Protein AF-A0A2G7T2C4-F1 (afdb_monomer_lite)

Organism: NCBI:txid2050562

Secondary structure (DSSP, 8-state):
----PPPPPPHHHHHHHHH---SS--HHHHHHHHHHHHGGGG-SS--SEEEEESHHHH-HHHHHHHHHHTTTSEEEEE--

Structure (mmCIF, N/CA/C/O backbone):
data_AF-A0A2G7T2C4-F1
#
_entry.id   AF-A0A2G7T2C4-F1
#
loop_
_atom_site.group_PDB
_atom_site.id
_atom_site.type_symbol
_atom_site.label_atom_id
_atom_site.label_alt_id
_atom_site.label_comp_id
_atom_site.label_asym_id
_atom_site.label_entity_id
_atom_site.label_seq_id
_atom_site.pdbx_PDB_ins_code
_atom_site.Cartn_x
_atom_site.Cartn_y
_atom_site.Cartn_z
_atom_site.occupancy
_atom_site.B_iso_or_equiv
_atom_site.auth_seq_id
_atom_site.auth_comp_id
_atom_site.auth_asym_id
_atom_site.auth_atom_id
_atom_site.pdbx_PDB_model_num
ATOM 1 N N . MET A 1 1 ? 24.841 29.631 -1.661 1.00 47.28 1 MET A N 1
ATOM 2 C CA . MET A 1 1 ? 24.327 28.265 -1.452 1.00 47.28 1 MET A CA 1
ATOM 3 C C . MET A 1 1 ? 23.698 27.827 -2.759 1.00 47.28 1 MET A C 1
ATOM 5 O O . MET A 1 1 ? 22.605 28.272 -3.081 1.00 47.28 1 MET A O 1
ATOM 9 N N . SER A 1 2 ? 24.449 27.102 -3.581 1.00 59.44 2 SER A N 1
ATOM 10 C CA . SER A 1 2 ? 23.958 26.520 -4.829 1.00 59.44 2 SER A CA 1
ATOM 11 C C . SER A 1 2 ? 22.911 25.465 -4.478 1.00 59.44 2 SER A C 1
ATOM 13 O O . SER A 1 2 ? 23.205 24.516 -3.758 1.00 59.44 2 SER A O 1
ATOM 15 N N . HIS A 1 3 ? 21.679 25.655 -4.944 1.00 63.53 3 HIS A N 1
ATOM 16 C CA . HIS A 1 3 ? 20.661 24.613 -4.906 1.00 63.53 3 HIS A CA 1
ATOM 17 C C . HIS A 1 3 ? 21.037 23.570 -5.963 1.00 63.53 3 HIS A C 1
ATOM 19 O O . HIS A 1 3 ? 20.594 23.659 -7.106 1.00 63.53 3 HIS A O 1
ATOM 25 N N . GLU A 1 4 ? 21.905 22.621 -5.612 1.00 74.81 4 GLU A N 1
ATOM 26 C CA . GLU A 1 4 ? 22.056 21.400 -6.401 1.00 74.81 4 GLU A CA 1
ATOM 27 C C . GLU A 1 4 ? 20.730 20.648 -6.330 1.00 74.81 4 GLU A C 1
ATOM 29 O O . GLU A 1 4 ? 20.377 20.036 -5.321 1.00 74.81 4 GLU A O 1
ATOM 34 N N . LEU A 1 5 ? 19.945 20.770 -7.397 1.00 70.81 5 LEU A N 1
ATOM 35 C CA . LEU A 1 5 ? 18.785 19.922 -7.582 1.00 70.81 5 LEU A CA 1
ATOM 36 C C . LEU A 1 5 ? 19.288 18.499 -7.843 1.00 70.81 5 LEU A C 1
ATOM 38 O O . LEU A 1 5 ? 20.260 18.330 -8.588 1.00 70.81 5 LEU A O 1
ATOM 42 N N . PRO A 1 6 ? 18.640 17.472 -7.270 1.00 74.94 6 PRO A N 1
ATOM 43 C CA . PRO A 1 6 ? 18.926 16.103 -7.663 1.00 74.94 6 PRO A CA 1
ATOM 44 C C . PRO A 1 6 ? 18.779 15.974 -9.188 1.00 74.94 6 PRO A C 1
ATOM 46 O O . PRO A 1 6 ? 17.916 16.642 -9.776 1.00 74.94 6 PRO A O 1
ATOM 49 N N . PRO A 1 7 ? 19.613 15.149 -9.846 1.00 79.19 7 PRO A N 1
ATOM 50 C CA . PRO A 1 7 ? 19.533 14.964 -11.287 1.00 79.19 7 PRO A CA 1
ATOM 51 C C . PRO A 1 7 ? 18.107 14.577 -11.680 1.00 79.19 7 PRO A C 1
ATOM 53 O O . PRO A 1 7 ? 17.462 13.756 -11.022 1.00 79.19 7 PRO A O 1
ATOM 56 N N . THR A 1 8 ? 17.598 15.202 -12.742 1.00 82.50 8 THR A N 1
ATOM 57 C CA . THR A 1 8 ? 16.263 14.888 -13.255 1.00 82.50 8 THR A CA 1
ATOM 58 C C . THR A 1 8 ? 16.230 13.430 -13.712 1.00 82.50 8 THR A C 1
ATOM 60 O O . THR A 1 8 ? 17.171 12.954 -14.346 1.00 82.50 8 THR A O 1
ATOM 63 N N . ILE A 1 9 ? 15.156 12.713 -13.374 1.00 88.12 9 ILE A N 1
ATOM 64 C CA . ILE A 1 9 ? 14.946 11.334 -13.831 1.00 88.12 9 ILE A CA 1
ATOM 65 C C . ILE A 1 9 ? 14.875 11.330 -15.365 1.00 88.12 9 ILE A C 1
ATOM 67 O O . ILE A 1 9 ? 14.202 12.174 -15.955 1.00 88.12 9 ILE A O 1
ATOM 71 N N . ASP A 1 10 ? 15.545 10.369 -16.006 1.00 92.38 10 ASP A N 1
ATOM 72 C CA . ASP A 1 10 ? 15.485 10.191 -17.459 1.00 92.38 10 ASP A CA 1
ATOM 73 C C . ASP A 1 10 ? 14.021 10.014 -17.935 1.00 92.38 10 ASP A C 1
ATOM 75 O O . ASP A 1 10 ? 13.331 9.108 -17.448 1.00 92.38 10 ASP A O 1
ATOM 79 N N . PRO A 1 11 ? 13.520 10.833 -18.883 1.00 91.38 11 PRO A N 1
ATOM 80 C CA . PRO A 1 11 ? 12.112 10.808 -19.286 1.00 91.38 11 PRO A CA 1
ATOM 81 C C . PRO A 1 11 ? 11.682 9.464 -19.877 1.00 91.38 11 PRO A C 1
ATOM 83 O O . PRO A 1 11 ? 10.562 9.007 -19.647 1.00 91.38 11 PRO A O 1
ATOM 86 N N . ALA A 1 12 ? 12.572 8.808 -20.628 1.00 94.75 12 ALA A N 1
ATOM 87 C CA . ALA A 1 12 ? 12.274 7.523 -21.240 1.00 94.75 12 ALA A CA 1
ATOM 88 C C . ALA A 1 12 ? 12.208 6.414 -20.180 1.00 94.75 12 ALA A C 1
ATOM 90 O O . ALA A 1 12 ? 11.337 5.548 -20.253 1.00 94.75 12 ALA A O 1
ATOM 91 N N . ALA A 1 13 ? 13.087 6.440 -19.177 1.00 91.94 13 ALA A N 1
ATOM 92 C CA . ALA A 1 13 ? 13.023 5.541 -18.031 1.00 91.94 13 ALA A CA 1
ATOM 93 C C . ALA A 1 13 ? 11.741 5.748 -17.214 1.00 91.94 13 ALA A C 1
ATOM 95 O O . ALA A 1 13 ? 11.082 4.763 -16.878 1.00 91.94 13 ALA A O 1
ATOM 96 N N . ALA A 1 14 ? 11.353 7.001 -16.956 1.00 91.56 14 ALA A N 1
ATOM 97 C CA . ALA A 1 14 ? 10.113 7.326 -16.254 1.00 91.56 14 ALA A CA 1
ATOM 98 C C . ALA A 1 14 ? 8.878 6.807 -17.008 1.00 91.56 14 ALA A C 1
ATOM 100 O O . ALA A 1 14 ? 8.030 6.144 -16.412 1.00 91.56 14 ALA A O 1
ATOM 101 N N . LEU A 1 15 ? 8.812 7.030 -18.326 1.00 91.69 15 LEU A N 1
ATOM 102 C CA . LEU A 1 15 ? 7.704 6.554 -19.154 1.00 91.69 15 LEU A CA 1
ATOM 103 C C . LEU A 1 15 ? 7.645 5.024 -19.209 1.00 91.69 15 LEU A C 1
ATOM 105 O O . LEU A 1 15 ? 6.573 4.450 -19.033 1.00 91.69 15 LEU A O 1
ATOM 109 N N . ARG A 1 16 ? 8.789 4.349 -19.396 1.00 91.88 16 ARG A N 1
ATOM 110 C CA . ARG A 1 16 ? 8.847 2.877 -19.371 1.00 91.88 16 ARG A CA 1
ATOM 111 C C . ARG A 1 16 ? 8.346 2.325 -18.042 1.00 91.88 16 ARG A C 1
ATOM 113 O O . ARG A 1 16 ? 7.573 1.373 -18.034 1.00 91.88 16 ARG A O 1
ATOM 120 N N . TRP A 1 17 ? 8.767 2.921 -16.927 1.00 88.06 17 TRP A N 1
ATOM 121 C CA . TRP A 1 17 ? 8.293 2.523 -15.606 1.00 88.06 17 TRP A CA 1
ATOM 122 C C . TRP A 1 17 ? 6.786 2.758 -15.452 1.00 88.06 17 TRP A C 1
ATOM 124 O O . TRP A 1 17 ? 6.081 1.863 -14.994 1.00 88.06 17 TRP A O 1
ATOM 134 N N . GLN A 1 18 ? 6.272 3.910 -15.898 1.00 87.75 18 GLN A N 1
ATOM 135 C CA . GLN A 1 18 ? 4.842 4.222 -15.844 1.00 87.75 18 GLN A CA 1
ATOM 136 C C . GLN A 1 18 ? 3.999 3.263 -16.694 1.00 87.75 18 GLN A C 1
ATOM 138 O O . GLN A 1 18 ? 2.910 2.887 -16.273 1.00 87.75 18 GLN A O 1
ATOM 143 N N . GLN A 1 19 ? 4.493 2.832 -17.852 1.00 87.94 19 GLN A N 1
ATOM 144 C CA . GLN A 1 19 ? 3.802 1.878 -18.724 1.00 87.94 19 GLN A CA 1
ATOM 145 C C . GLN A 1 19 ? 3.903 0.431 -18.228 1.00 87.94 19 GLN A C 1
ATOM 147 O O . GLN A 1 19 ? 3.052 -0.396 -18.551 1.00 87.94 19 GLN A O 1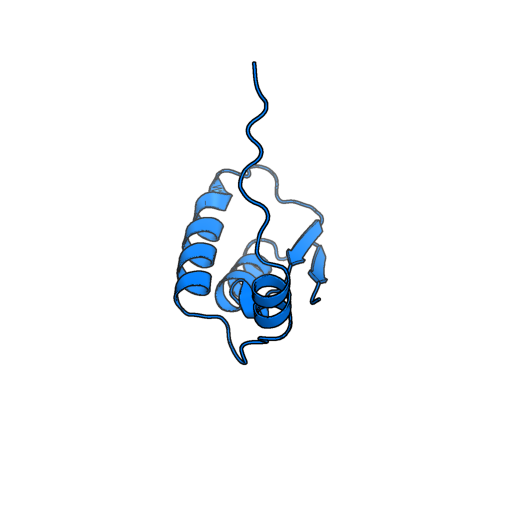
ATOM 152 N N . ALA A 1 20 ? 4.927 0.108 -17.437 1.00 84.38 20 ALA A N 1
ATOM 153 C CA . ALA A 1 20 ? 5.096 -1.215 -16.858 1.00 84.38 20 ALA A CA 1
ATOM 154 C C . ALA A 1 20 ? 4.059 -1.448 -15.746 1.00 84.38 20 ALA A C 1
ATOM 156 O O . ALA A 1 20 ? 4.289 -1.128 -14.577 1.00 84.38 20 ALA A O 1
ATOM 157 N N . ALA A 1 21 ? 2.893 -1.985 -16.102 1.00 74.19 21 ALA A N 1
ATOM 158 C CA . ALA A 1 21 ? 1.883 -2.427 -15.147 1.00 74.19 21 ALA A CA 1
ATOM 159 C C . ALA A 1 21 ? 2.179 -3.878 -14.726 1.00 74.19 21 ALA A C 1
ATOM 161 O O . ALA A 1 21 ? 2.070 -4.787 -15.554 1.00 74.19 21 ALA A O 1
ATOM 162 N N . PRO A 1 22 ? 2.591 -4.134 -13.473 1.00 83.88 22 PRO A N 1
ATOM 163 C CA . PRO A 1 22 ? 2.776 -5.501 -13.019 1.00 83.88 22 PRO A CA 1
ATOM 164 C C . PRO A 1 22 ? 1.404 -6.166 -12.825 1.00 83.88 22 PRO A C 1
ATOM 166 O O . PRO A 1 22 ? 0.464 -5.531 -12.362 1.00 83.88 22 PRO A O 1
ATOM 169 N N . ALA A 1 23 ? 1.279 -7.451 -13.169 1.00 86.31 23 ALA A N 1
ATOM 170 C CA . ALA A 1 23 ? 0.018 -8.188 -13.002 1.00 86.31 23 ALA A CA 1
ATOM 171 C C . ALA A 1 23 ? -0.346 -8.427 -11.523 1.00 86.31 23 ALA A C 1
ATOM 173 O O . ALA A 1 23 ? -1.510 -8.614 -11.182 1.00 86.31 23 ALA A O 1
ATOM 174 N N . ALA A 1 24 ? 0.664 -8.428 -10.654 1.00 88.62 24 ALA A N 1
ATOM 175 C CA . ALA A 1 24 ? 0.548 -8.547 -9.209 1.00 88.62 24 ALA A CA 1
ATOM 176 C C . ALA A 1 24 ? 1.613 -7.671 -8.547 1.00 88.62 24 ALA A C 1
ATOM 178 O O . ALA A 1 24 ? 2.630 -7.3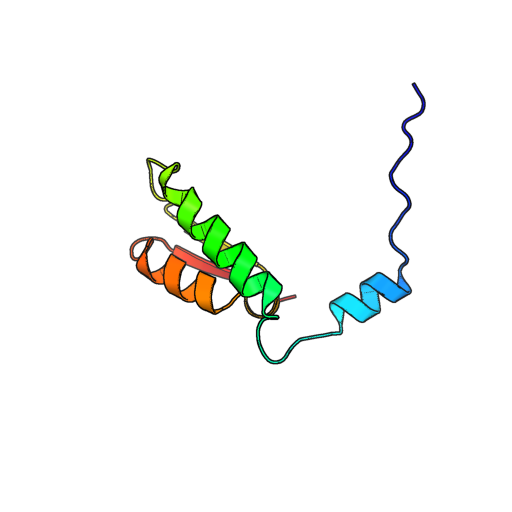48 -9.166 1.00 88.62 24 ALA A O 1
ATOM 179 N N . SER A 1 25 ? 1.413 -7.318 -7.282 1.00 92.19 25 SER A N 1
ATOM 180 C CA . SER A 1 25 ? 2.386 -6.504 -6.563 1.00 92.19 25 SER A CA 1
ATOM 181 C C . SER A 1 25 ? 3.741 -7.201 -6.430 1.00 92.19 25 SER A C 1
ATOM 183 O O . SER A 1 25 ? 3.801 -8.364 -6.023 1.00 92.19 25 SER A O 1
ATOM 185 N N . PRO A 1 26 ? 4.849 -6.508 -6.757 1.00 93.00 26 PRO A N 1
ATOM 186 C CA . PRO A 1 26 ? 6.188 -7.036 -6.535 1.00 93.00 26 PRO A CA 1
ATOM 187 C C . PRO A 1 26 ? 6.417 -7.374 -5.058 1.00 93.00 26 PRO A C 1
ATOM 189 O O . PRO A 1 26 ? 6.027 -6.612 -4.174 1.00 93.00 26 PRO A O 1
ATOM 192 N N . TRP A 1 27 ? 7.122 -8.477 -4.790 1.00 94.44 27 TRP A N 1
ATOM 193 C CA . TRP A 1 27 ? 7.314 -8.998 -3.428 1.00 94.44 27 TRP A CA 1
ATOM 194 C C . TRP A 1 27 ? 7.880 -7.955 -2.450 1.00 94.44 27 TRP A C 1
ATOM 196 O O . TRP A 1 27 ? 7.457 -7.888 -1.300 1.00 94.44 27 TRP A O 1
ATOM 206 N N . LEU A 1 28 ? 8.829 -7.125 -2.903 1.00 95.69 28 LEU A N 1
ATOM 207 C CA . LEU A 1 28 ? 9.478 -6.139 -2.042 1.00 95.69 28 LEU A CA 1
ATOM 208 C C . LEU A 1 28 ? 8.499 -5.036 -1.641 1.00 95.69 28 LEU A C 1
ATOM 210 O O . LEU A 1 28 ? 8.564 -4.529 -0.526 1.00 95.69 28 LEU A O 1
ATOM 214 N N . HIS A 1 29 ? 7.590 -4.671 -2.542 1.00 94.69 29 HIS A N 1
ATOM 215 C CA . HIS A 1 29 ? 6.598 -3.639 -2.277 1.00 94.69 29 HIS A CA 1
ATOM 216 C C . HIS A 1 29 ? 5.565 -4.157 -1.277 1.00 94.69 29 HIS A C 1
ATOM 218 O O . HIS A 1 29 ? 5.256 -3.449 -0.324 1.00 94.69 29 HIS A O 1
ATOM 224 N N . GLU A 1 30 ? 5.145 -5.421 -1.410 1.00 95.88 30 GLU A N 1
ATOM 225 C CA . GLU A 1 30 ? 4.319 -6.090 -0.398 1.00 9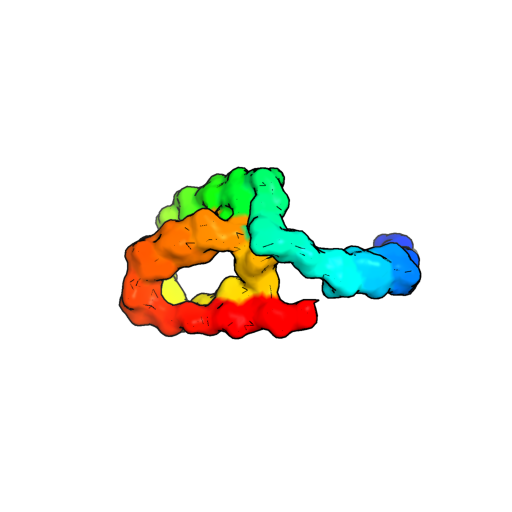5.88 30 GLU A CA 1
ATOM 226 C C . GLU A 1 30 ? 5.000 -6.095 0.975 1.00 95.88 30 GLU A C 1
ATOM 228 O O . GLU A 1 30 ? 4.404 -5.681 1.967 1.00 95.88 30 GLU A O 1
ATOM 233 N N . GLU A 1 31 ? 6.272 -6.495 1.043 1.00 97.75 31 GLU A N 1
ATOM 234 C CA . GLU A 1 31 ? 6.997 -6.583 2.313 1.00 97.75 31 GLU A CA 1
ATOM 235 C C . GLU A 1 31 ? 7.204 -5.210 2.970 1.00 97.75 31 GLU A C 1
ATOM 237 O O . GLU A 1 31 ? 7.023 -5.061 4.182 1.00 97.75 31 GLU A O 1
ATOM 242 N N . VAL A 1 32 ? 7.549 -4.186 2.184 1.00 96.75 32 VAL A N 1
ATOM 243 C CA . VAL A 1 32 ? 7.675 -2.810 2.683 1.00 96.75 32 VAL A CA 1
ATOM 244 C C . VAL A 1 32 ? 6.322 -2.292 3.161 1.00 96.75 32 VAL A C 1
ATOM 246 O O . VAL A 1 32 ? 6.238 -1.757 4.268 1.00 96.75 32 VAL A O 1
ATOM 249 N N . ALA A 1 33 ? 5.262 -2.468 2.372 1.00 96.06 33 ALA A N 1
ATOM 250 C CA . ALA A 1 33 ? 3.932 -1.981 2.712 1.00 96.06 33 ALA A CA 1
ATOM 251 C C . ALA A 1 33 ? 3.374 -2.672 3.962 1.00 96.06 33 ALA A C 1
ATOM 253 O O . ALA A 1 33 ? 2.843 -1.989 4.836 1.00 96.06 33 ALA A O 1
ATOM 254 N N . ARG A 1 34 ? 3.580 -3.986 4.112 1.00 95.88 34 ARG A N 1
ATOM 255 C CA . ARG A 1 34 ? 3.249 -4.751 5.322 1.00 95.88 34 ARG A CA 1
ATOM 256 C C . ARG A 1 34 ? 3.968 -4.180 6.551 1.00 95.88 34 ARG A C 1
ATOM 258 O O . ARG A 1 34 ? 3.334 -3.772 7.518 1.00 95.88 34 ARG A O 1
ATOM 265 N N . ARG A 1 35 ? 5.293 -4.011 6.498 1.00 96.81 35 ARG A N 1
ATOM 266 C CA . ARG A 1 35 ? 6.046 -3.414 7.623 1.00 96.81 35 ARG A CA 1
ATOM 267 C C . ARG A 1 35 ? 5.627 -1.976 7.939 1.00 96.81 35 ARG A C 1
ATOM 269 O O . ARG A 1 35 ? 5.678 -1.560 9.094 1.00 96.81 35 ARG A O 1
ATOM 276 N N . MET A 1 36 ? 5.253 -1.186 6.933 1.00 95.81 36 MET A N 1
ATOM 277 C CA . MET A 1 36 ? 4.751 0.177 7.146 1.00 95.81 36 MET A CA 1
ATOM 278 C C . MET A 1 36 ? 3.362 0.181 7.778 1.00 95.81 36 MET A C 1
ATOM 280 O O . MET A 1 36 ? 3.121 0.968 8.691 1.00 95.81 36 MET A O 1
ATOM 284 N N . GLN A 1 37 ? 2.479 -0.725 7.358 1.00 95.12 37 GLN A N 1
ATOM 285 C CA . GLN A 1 37 ? 1.162 -0.914 7.960 1.00 95.12 37 GLN A CA 1
ATOM 286 C C . GLN A 1 37 ? 1.263 -1.253 9.456 1.00 95.12 37 GLN A C 1
ATOM 288 O O . GLN A 1 37 ? 0.453 -0.759 10.239 1.00 95.12 37 GLN A O 1
ATOM 293 N N . GLU A 1 38 ? 2.252 -2.047 9.876 1.00 95.44 38 GLU A N 1
ATOM 294 C CA . GLU A 1 38 ? 2.473 -2.381 11.294 1.00 95.44 38 GLU A CA 1
ATOM 295 C C . GLU A 1 38 ? 2.818 -1.136 12.124 1.00 95.44 38 GLU A C 1
ATOM 297 O O . GLU A 1 38 ? 2.391 -0.995 13.265 1.00 95.44 38 GLU A O 1
ATOM 302 N N . ARG A 1 39 ? 3.524 -0.165 11.534 1.00 96.12 39 ARG A N 1
ATOM 303 C CA . ARG A 1 39 ? 3.902 1.084 12.217 1.00 96.12 39 ARG A CA 1
ATOM 304 C C . ARG A 1 39 ? 2.750 2.069 12.396 1.00 96.12 39 ARG A C 1
ATOM 306 O O . ARG A 1 39 ? 2.893 3.039 13.139 1.00 96.12 39 ARG A O 1
ATOM 313 N N . LEU A 1 40 ? 1.604 1.832 11.761 1.00 94.94 40 LEU A N 1
ATOM 314 C CA . LEU A 1 40 ? 0.436 2.705 11.891 1.00 94.94 40 LEU A CA 1
ATOM 315 C C . LEU A 1 40 ? -0.203 2.655 13.285 1.00 94.94 40 LEU A C 1
ATOM 317 O O . LEU A 1 40 ? -1.145 3.403 13.543 1.00 94.94 40 LEU A O 1
ATOM 321 N N . ASP A 1 41 ? 0.293 1.814 14.196 1.00 91.56 41 ASP A N 1
ATOM 322 C CA . ASP A 1 41 ? -0.057 1.844 15.623 1.00 91.56 41 ASP A CA 1
ATOM 323 C C . ASP A 1 41 ? 0.286 3.180 16.291 1.00 91.56 41 ASP A C 1
ATOM 325 O O . ASP A 1 41 ? -0.331 3.546 17.287 1.00 91.56 41 ASP A O 1
ATOM 329 N N . TRP A 1 42 ? 1.201 3.965 15.715 1.00 91.75 42 TRP A N 1
ATOM 330 C CA . TRP A 1 42 ? 1.487 5.319 16.199 1.00 91.75 42 TRP A CA 1
ATOM 331 C C . TRP A 1 42 ? 0.359 6.318 15.900 1.00 91.75 42 TRP A C 1
ATOM 333 O O . TRP A 1 42 ? 0.304 7.391 16.501 1.00 91.75 42 TRP A O 1
ATOM 343 N N . ILE A 1 43 ? -0.557 5.990 14.983 1.00 89.19 43 ILE A N 1
ATOM 344 C CA . ILE A 1 43 ? -1.697 6.843 14.644 1.00 89.19 43 ILE A CA 1
ATOM 345 C C . ILE A 1 43 ? -2.813 6.603 15.663 1.00 89.19 43 ILE A C 1
ATOM 347 O O . ILE A 1 43 ? -3.631 5.698 15.516 1.00 89.19 43 ILE A O 1
ATOM 351 N N . VAL A 1 44 ? -2.864 7.463 16.681 1.00 89.50 44 VAL A N 1
ATOM 352 C CA . VAL A 1 44 ? -3.828 7.365 17.792 1.00 89.50 44 VAL A CA 1
ATOM 353 C C . VAL A 1 44 ? -5.280 7.533 17.328 1.00 89.50 44 VAL A C 1
ATOM 355 O O . VAL A 1 44 ? -6.181 6.884 17.854 1.00 89.50 44 VAL A O 1
ATOM 358 N N . LYS A 1 45 ? -5.530 8.396 16.336 1.00 94.06 45 LYS A N 1
ATOM 359 C CA . LYS A 1 45 ? -6.870 8.647 15.791 1.00 94.06 45 LYS A CA 1
ATOM 360 C C . LYS A 1 45 ? -6.962 8.119 14.356 1.00 94.06 45 LYS A C 1
ATOM 362 O O . LYS A 1 45 ? -6.321 8.705 13.482 1.00 94.06 45 LYS A O 1
ATOM 367 N N . PRO A 1 46 ? -7.766 7.073 14.087 1.00 91.44 46 PRO A N 1
ATOM 368 C CA . PRO A 1 46 ? -7.953 6.562 12.735 1.00 91.44 46 PRO A CA 1
ATOM 369 C C . PRO A 1 46 ? -8.446 7.655 11.774 1.00 91.44 46 PRO A C 1
ATOM 371 O O . PRO A 1 46 ? -9.291 8.475 12.157 1.00 91.44 46 PRO A O 1
ATOM 374 N N . PRO A 1 47 ? -7.943 7.690 10.530 1.00 95.06 47 PRO A N 1
ATOM 375 C CA . PRO A 1 47 ? -8.411 8.651 9.542 1.00 95.06 47 PRO A CA 1
ATOM 376 C C . PRO A 1 47 ? -9.863 8.349 9.156 1.00 95.06 47 PRO A C 1
ATOM 378 O O . PRO A 1 47 ? -10.265 7.194 9.099 1.00 95.06 47 PRO A O 1
ATOM 381 N N . GLN A 1 48 ? -10.658 9.368 8.827 1.00 97.38 48 GLN A N 1
ATOM 382 C CA . GLN A 1 48 ? -12.000 9.138 8.265 1.00 97.38 48 GLN A CA 1
ATOM 383 C C . GLN A 1 48 ? -11.932 8.641 6.817 1.00 97.38 48 GLN A C 1
ATOM 385 O O . GLN A 1 48 ? -12.806 7.905 6.372 1.00 97.38 48 GLN A O 1
ATOM 390 N N . ARG A 1 49 ? -10.891 9.049 6.084 1.00 97.44 49 ARG A N 1
ATOM 391 C CA . ARG A 1 49 ? -10.685 8.748 4.667 1.00 97.44 49 ARG A CA 1
ATOM 392 C C . ARG A 1 49 ? -9.205 8.501 4.423 1.00 97.44 49 ARG A C 1
ATOM 394 O O . ARG A 1 49 ? -8.369 9.209 4.982 1.00 97.44 49 ARG A O 1
ATOM 401 N N . TRP A 1 50 ? -8.881 7.542 3.574 1.00 95.56 50 TRP A N 1
ATOM 402 C CA . TRP A 1 50 ? -7.515 7.301 3.121 1.00 95.56 50 TRP A CA 1
ATOM 403 C C . TRP A 1 50 ? -7.518 6.875 1.657 1.00 95.56 50 TRP A C 1
ATOM 405 O O . TRP A 1 50 ? -8.507 6.344 1.155 1.00 95.56 50 TRP A O 1
ATOM 415 N N . CYS A 1 51 ? -6.410 7.131 0.967 1.00 96.62 51 CYS A N 1
ATOM 416 C CA . CYS A 1 51 ? -6.244 6.766 -0.433 1.00 96.62 51 CYS A CA 1
ATOM 417 C C . CYS A 1 51 ? -5.073 5.800 -0.585 1.00 96.62 51 CYS A C 1
ATOM 419 O O . CYS A 1 51 ? -3.973 6.089 -0.107 1.00 96.62 51 CYS A O 1
ATOM 421 N N . HIS A 1 52 ? -5.299 4.685 -1.274 1.00 95.31 52 HIS A N 1
ATOM 422 C CA . HIS A 1 52 ? -4.226 3.839 -1.762 1.00 95.31 52 HIS A CA 1
ATOM 423 C C . HIS A 1 52 ? -3.905 4.220 -3.205 1.00 95.31 52 HIS A C 1
ATOM 425 O O . HIS A 1 52 ? -4.695 3.986 -4.119 1.00 95.31 52 HIS A O 1
ATOM 431 N N . TRP A 1 53 ? -2.722 4.795 -3.395 1.00 93.31 53 TRP A N 1
ATOM 432 C CA . TRP A 1 53 ? -2.199 5.139 -4.710 1.00 93.31 53 TRP A CA 1
ATOM 433 C C . TRP A 1 53 ? -1.487 3.925 -5.297 1.00 93.31 53 TRP A C 1
ATOM 435 O O . TRP A 1 53 ? -0.664 3.308 -4.623 1.00 93.31 53 TRP A O 1
ATOM 445 N N . GLN A 1 54 ? -1.853 3.581 -6.524 1.00 92.69 54 GLN A N 1
ATOM 446 C CA . GLN A 1 54 ? -1.373 2.452 -7.314 1.00 92.69 54 GLN A CA 1
ATOM 447 C C . GLN A 1 54 ? -1.237 1.138 -6.521 1.00 92.69 54 GLN A C 1
ATOM 449 O O . GLN A 1 54 ? -0.128 0.603 -6.450 1.00 92.69 54 GLN A O 1
ATOM 454 N N . PRO A 1 55 ? -2.301 0.614 -5.872 1.00 92.50 55 PRO A N 1
ATOM 455 C CA . PRO A 1 55 ? -2.228 -0.603 -5.062 1.00 92.50 55 PRO A CA 1
ATOM 456 C C . PRO A 1 55 ? -1.558 -1.784 -5.750 1.00 92.50 55 PRO A C 1
ATOM 458 O O . PRO A 1 55 ? -0.777 -2.486 -5.111 1.00 92.50 55 PRO A O 1
ATOM 461 N N . VAL A 1 56 ? -1.791 -1.977 -7.052 1.00 91.50 56 VAL A N 1
ATOM 462 C CA . VAL A 1 56 ? -1.168 -3.090 -7.778 1.00 91.50 56 VAL A CA 1
ATOM 463 C C . VAL A 1 56 ? 0.353 -2.965 -7.759 1.00 91.50 56 VAL A C 1
ATOM 465 O O . VAL A 1 56 ? 1.043 -3.967 -7.622 1.00 91.50 56 VAL A O 1
ATOM 468 N N . ARG A 1 57 ? 0.904 -1.751 -7.794 1.00 90.19 57 ARG A N 1
ATOM 469 C CA . ARG A 1 57 ? 2.340 -1.526 -7.593 1.00 90.19 57 ARG A CA 1
ATOM 470 C C . ARG A 1 57 ? 2.725 -1.460 -6.122 1.00 90.19 57 ARG A C 1
ATOM 472 O O . ARG A 1 57 ? 3.823 -1.881 -5.797 1.00 90.19 57 ARG A O 1
ATOM 479 N N . GLY A 1 58 ? 1.882 -0.909 -5.259 1.00 89.75 58 GLY A N 1
ATOM 480 C CA . GLY A 1 58 ? 2.220 -0.567 -3.878 1.00 89.75 58 GLY A CA 1
ATOM 481 C C . GLY A 1 58 ? 2.081 -1.701 -2.861 1.00 89.75 58 GLY A C 1
ATOM 482 O O . GLY A 1 58 ? 2.699 -1.610 -1.808 1.00 89.75 58 GLY A O 1
ATOM 483 N N . GLY A 1 59 ? 1.318 -2.752 -3.168 1.00 94.75 59 GLY A N 1
ATOM 484 C CA . GLY A 1 59 ? 1.090 -3.900 -2.287 1.00 94.75 59 GLY A CA 1
ATOM 485 C C . GLY A 1 59 ? -0.396 -4.155 -2.028 1.00 94.75 59 GLY A C 1
ATOM 486 O O . GLY A 1 59 ? -1.035 -3.465 -1.229 1.00 94.75 59 GLY A O 1
ATOM 487 N N . LEU A 1 60 ? -0.955 -5.178 -2.673 1.00 94.69 60 LEU A N 1
ATOM 488 C CA . LEU A 1 60 ? -2.356 -5.573 -2.514 1.00 94.69 60 LEU A CA 1
ATOM 489 C C . LEU A 1 60 ? -2.615 -6.282 -1.178 1.00 94.69 60 LEU A C 1
ATOM 491 O O . LEU A 1 60 ? -3.715 -6.167 -0.628 1.00 94.69 60 LEU A O 1
ATOM 495 N N . GLN A 1 61 ? -1.623 -6.978 -0.614 1.00 95.94 61 GLN A N 1
ATOM 496 C CA . GLN A 1 61 ? -1.772 -7.615 0.700 1.00 95.94 61 GLN A CA 1
ATOM 497 C C . GLN A 1 61 ? -1.903 -6.551 1.789 1.00 95.94 61 GLN A C 1
ATOM 499 O O . GLN A 1 61 ? -2.813 -6.608 2.619 1.00 95.94 61 GLN A O 1
ATOM 504 N N . ALA A 1 62 ? -1.047 -5.528 1.746 1.00 95.56 62 ALA A N 1
ATOM 505 C CA . ALA A 1 62 ? -1.132 -4.401 2.668 1.00 95.56 62 ALA A CA 1
ATOM 506 C C . ALA A 1 62 ? -2.439 -3.612 2.491 1.00 95.56 62 ALA A C 1
ATOM 508 O O . ALA A 1 62 ? -3.049 -3.227 3.490 1.00 95.56 62 ALA A O 1
ATOM 509 N N . HIS A 1 63 ? -2.930 -3.438 1.256 1.00 96.31 63 HIS A N 1
ATOM 510 C CA . HIS A 1 63 ? -4.257 -2.865 1.015 1.00 96.31 63 HIS A CA 1
ATOM 511 C C . HIS A 1 63 ? -5.349 -3.625 1.785 1.00 96.31 63 HIS A C 1
ATOM 513 O O . HIS A 1 63 ? -6.145 -3.008 2.495 1.00 96.31 63 HIS A O 1
ATOM 519 N N . ALA A 1 64 ? -5.370 -4.959 1.696 1.00 96.81 64 ALA A N 1
ATOM 520 C CA . ALA A 1 64 ? -6.345 -5.785 2.406 1.00 96.81 64 ALA A CA 1
ATOM 521 C C . ALA A 1 64 ? -6.232 -5.635 3.936 1.00 96.81 64 ALA A C 1
ATOM 523 O O . ALA A 1 64 ? -7.247 -5.460 4.614 1.00 96.81 64 ALA A O 1
ATOM 524 N N . LEU A 1 65 ? -5.010 -5.621 4.479 1.00 97.19 65 LEU A N 1
ATOM 525 C CA . LEU A 1 65 ? -4.766 -5.404 5.910 1.00 97.19 65 LEU A CA 1
ATOM 526 C C . LEU A 1 65 ? -5.252 -4.024 6.375 1.00 97.19 65 LEU A C 1
ATOM 528 O O . LEU A 1 65 ? -5.857 -3.903 7.438 1.00 97.19 6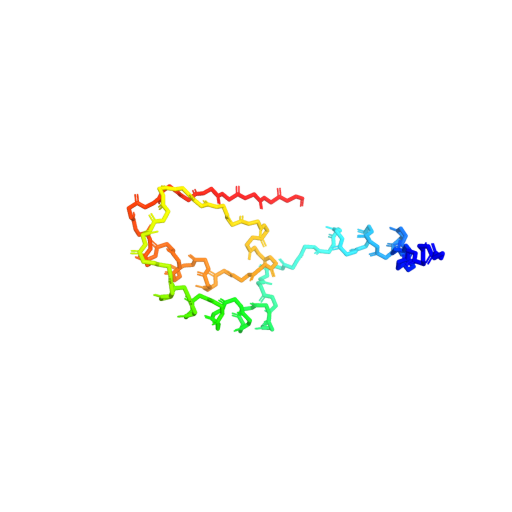5 LEU A O 1
ATOM 532 N N . LEU A 1 66 ? -5.049 -2.978 5.571 1.00 96.25 66 LEU A N 1
ATOM 533 C CA . LEU A 1 66 ? -5.517 -1.626 5.885 1.00 96.25 66 LEU A CA 1
ATOM 534 C C . LEU A 1 66 ? -7.038 -1.506 5.813 1.00 96.25 66 LEU A C 1
ATOM 536 O O . LEU A 1 66 ? -7.632 -0.840 6.661 1.00 96.25 66 LEU A O 1
ATOM 540 N N . ARG A 1 67 ? -7.689 -2.189 4.862 1.00 97.31 67 ARG A N 1
ATOM 541 C CA . ARG A 1 67 ? -9.157 -2.293 4.815 1.00 97.31 67 ARG A CA 1
ATOM 542 C C . ARG A 1 67 ? -9.722 -2.957 6.070 1.00 97.31 67 ARG A C 1
ATOM 544 O O . ARG A 1 67 ? -10.783 -2.544 6.525 1.00 97.31 67 ARG A O 1
ATOM 551 N N . GLN A 1 68 ? -9.020 -3.935 6.643 1.00 96.81 68 GLN A N 1
ATOM 552 C CA . GLN A 1 68 ? -9.410 -4.563 7.911 1.00 96.81 68 GLN A CA 1
ATOM 553 C C . GLN A 1 68 ? -9.152 -3.638 9.108 1.00 96.81 68 GLN A C 1
ATOM 555 O O . 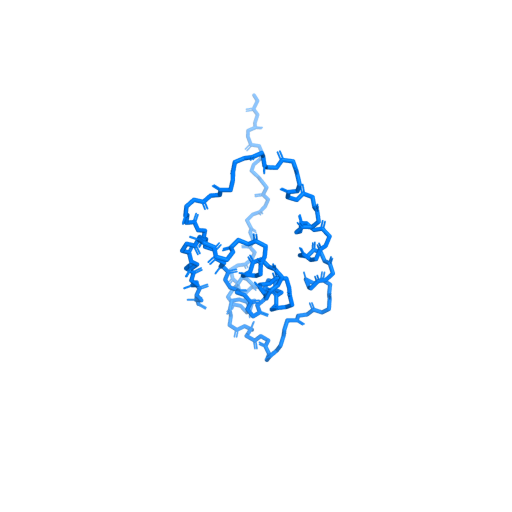GLN A 1 68 ? -10.047 -3.408 9.917 1.00 96.81 68 GLN A O 1
ATOM 560 N N . ARG A 1 69 ? -7.946 -3.066 9.200 1.00 95.50 69 ARG A N 1
ATOM 561 C CA . ARG A 1 69 ? -7.531 -2.172 10.293 1.00 95.50 69 ARG A CA 1
ATOM 562 C C . ARG A 1 69 ? -8.409 -0.925 10.397 1.00 95.50 69 ARG A C 1
ATOM 564 O O . ARG A 1 69 ? -8.758 -0.499 11.493 1.00 95.50 69 ARG A O 1
ATOM 571 N N . TYR A 1 70 ? -8.760 -0.342 9.256 1.00 96.12 70 TYR A N 1
ATOM 572 C CA . TYR A 1 70 ? -9.557 0.875 9.137 1.00 96.12 70 TYR A CA 1
ATOM 573 C C . TYR A 1 70 ? -10.907 0.585 8.475 1.00 96.12 70 TYR A C 1
ATOM 575 O O . TYR A 1 70 ? -11.300 1.242 7.511 1.00 96.12 70 TYR A O 1
ATOM 583 N N . ALA A 1 71 ? -11.630 -0.407 9.003 1.00 96.12 71 ALA A N 1
ATOM 584 C CA . ALA A 1 71 ? -12.905 -0.864 8.445 1.00 96.12 71 ALA A CA 1
ATOM 585 C C . ALA A 1 71 ? -13.980 0.236 8.357 1.00 96.12 71 ALA A C 1
ATOM 587 O O . ALA A 1 71 ? -14.839 0.192 7.480 1.00 96.12 71 ALA A O 1
ATOM 588 N N . GLN A 1 72 ? -13.920 1.231 9.246 1.00 96.12 72 GLN A N 1
ATOM 589 C CA . GLN A 1 72 ? -14.860 2.358 9.296 1.00 96.12 72 GLN A CA 1
ATOM 590 C C . GLN A 1 72 ? -14.430 3.556 8.439 1.00 96.12 72 GLN A C 1
ATOM 592 O O . GLN A 1 72 ? -15.181 4.519 8.311 1.00 96.12 72 GLN A O 1
ATOM 597 N N . SER A 1 73 ? -13.227 3.519 7.870 1.00 97.56 73 SER A 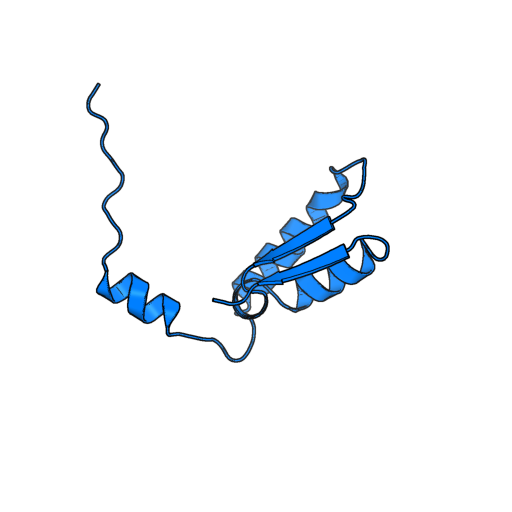N 1
ATOM 598 C CA . SER A 1 73 ? -12.699 4.609 7.060 1.00 97.56 73 SER A CA 1
ATOM 599 C C . SER A 1 73 ? -13.071 4.418 5.592 1.00 97.56 73 SER A C 1
ATOM 601 O O . SER A 1 73 ? -13.001 3.310 5.048 1.00 97.56 73 SER A O 1
ATOM 603 N N . GLU A 1 74 ? -13.408 5.516 4.921 1.00 98.25 74 GLU A N 1
ATOM 604 C CA . GLU A 1 74 ? -13.566 5.539 3.469 1.00 98.25 74 GLU A CA 1
ATOM 605 C C . GLU A 1 74 ? -12.216 5.218 2.817 1.00 98.25 74 GLU A C 1
ATOM 607 O O . GLU A 1 74 ? -11.198 5.845 3.125 1.00 98.25 74 GLU A O 1
ATOM 612 N N . CYS A 1 75 ? -12.204 4.226 1.928 1.00 97.56 75 CYS A N 1
ATOM 613 C CA . CYS A 1 75 ? -11.022 3.855 1.164 1.00 97.56 75 CYS A CA 1
ATOM 614 C C . CYS A 1 75 ? -11.199 4.298 -0.284 1.00 97.56 75 CYS A C 1
ATOM 616 O O . CYS A 1 75 ? -12.117 3.849 -0.970 1.00 97.56 75 CYS A O 1
ATOM 618 N N . LEU A 1 76 ? -10.300 5.166 -0.732 1.00 97.75 76 LEU A N 1
ATOM 619 C CA . LEU A 1 76 ? -10.170 5.589 -2.116 1.00 97.75 76 LEU A CA 1
ATOM 620 C C . LEU A 1 76 ? -9.028 4.809 -2.767 1.00 97.75 76 LEU A C 1
ATOM 622 O O . LEU A 1 76 ? -7.994 4.566 -2.142 1.00 97.75 76 LEU A O 1
ATOM 626 N N . VAL A 1 77 ? -9.204 4.435 -4.029 1.00 95.88 77 VAL A N 1
ATOM 627 C CA . VAL A 1 77 ? -8.163 3.789 -4.832 1.00 95.88 77 VAL A CA 1
ATOM 628 C C . VAL A 1 77 ? -7.906 4.647 -6.057 1.00 95.88 77 VAL A C 1
ATOM 630 O O . VAL A 1 77 ? -8.846 5.046 -6.741 1.00 95.88 77 VAL A O 1
ATOM 633 N N . TYR A 1 78 ? -6.633 4.926 -6.318 1.00 94.19 78 TYR A N 1
ATOM 634 C CA . TYR A 1 78 ? -6.194 5.646 -7.505 1.00 94.19 78 TYR A CA 1
ATOM 635 C C . TYR A 1 78 ? -5.177 4.806 -8.272 1.00 94.19 78 TYR A C 1
ATOM 637 O O . TYR A 1 78 ? -4.146 4.441 -7.715 1.00 94.19 78 TYR A O 1
ATOM 645 N N . GLU A 1 79 ? -5.447 4.544 -9.545 1.00 88.50 79 GLU A N 1
ATOM 646 C CA . GLU A 1 79 ? -4.533 3.904 -10.496 1.00 88.50 79 GLU A CA 1
ATOM 647 C C . GLU A 1 79 ? -4.279 4.895 -11.644 1.00 88.50 79 GLU A C 1
ATOM 649 O O . GLU A 1 79 ? -5.200 5.615 -12.038 1.00 88.50 79 GLU A O 1
ATOM 654 N N . ALA A 1 80 ? -3.033 4.980 -12.126 1.00 81.06 80 ALA A N 1
ATOM 655 C CA . ALA A 1 80 ? -2.572 5.977 -13.104 1.00 81.06 80 ALA A CA 1
ATOM 656 C C . ALA A 1 80 ? -2.069 5.341 -14.398 1.00 81.06 80 ALA A C 1
ATOM 658 O O . ALA A 1 80 ? -1.555 4.203 -14.317 1.00 81.06 80 ALA A O 1
#

Foldseek 3Di:
DDPPDDDDDDPVVVVVVLPDQDPAEDPVLQVVLVVVLVVCVVVPDADQEDEDEQCRHNHVPSVVVVCVVPVNHHYHYHYD

pLDDT: mean 90.81, std 9.01, range [47.28, 98.25]

Radius of gyration: 16.02 Å; chains: 1; bounding box: 39×37×39 Å

Sequence (80 aa):
MSHELPPTIDPAAALRWQQAAPAASPWLHEEVARRMQERLDWIVKPPQRWCHWQPVRGGLQAHALLRQRYAQSECLVYEA